Protein AF-U6BER9-F1 (afdb_monomer_lite)

Sequence (146 aa):
FHTELGYGDGYGSTERLPFYENYYAGGFNSVRGFKDSTLGPRSTPSVARDADGTPMKNQGPDSKGRYTDPDQDPEAYGGNILITGGAELLFPLPFVKDQRQLSTVLFWDVGSTFDTDCPTKTTTNCDGIKTDNLASSVGVGLTWIT

Structure (mmCIF, N/CA/C/O backbone):
data_AF-U6BER9-F1
#
_entry.id   AF-U6BER9-F1
#
loop_
_atom_site.group_PDB
_atom_site.id
_atom_site.type_symbol
_atom_site.label_atom_id
_atom_site.label_alt_id
_atom_site.label_comp_id
_atom_site.label_asym_id
_atom_site.label_entity_id
_atom_site.label_seq_id
_atom_site.pdbx_PDB_ins_code
_atom_site.Cartn_x
_atom_site.Cartn_y
_atom_site.Cartn_z
_atom_site.occupancy
_atom_site.B_iso_or_equiv
_atom_site.auth_seq_id
_atom_site.auth_comp_id
_atom_site.auth_asym_id
_atom_site.auth_atom_id
_atom_site.pdbx_PDB_model_num
ATOM 1 N N . PHE A 1 1 ? -17.924 -5.960 8.196 1.00 92.12 1 PHE A N 1
ATOM 2 C CA . PHE A 1 1 ? -16.888 -6.442 7.265 1.00 92.12 1 PHE A CA 1
ATOM 3 C C . PHE A 1 1 ? -16.889 -5.538 6.052 1.00 92.12 1 PHE A C 1
ATOM 5 O O . PHE A 1 1 ? -17.968 -5.111 5.653 1.00 92.12 1 PHE A O 1
ATOM 12 N N . HIS A 1 2 ? -15.716 -5.255 5.499 1.00 94.38 2 HIS A N 1
ATOM 13 C CA . HIS A 1 2 ? -15.541 -4.520 4.246 1.00 94.38 2 HIS A CA 1
ATOM 14 C C . HIS A 1 2 ? -14.585 -5.298 3.336 1.00 94.38 2 HIS A C 1
ATOM 16 O O . HIS A 1 2 ? -13.822 -6.144 3.812 1.00 94.38 2 HIS A O 1
ATOM 22 N N . THR A 1 3 ? -14.696 -5.107 2.026 1.00 97.12 3 THR A N 1
ATOM 23 C CA . THR A 1 3 ? -13.872 -5.793 1.022 1.00 97.12 3 THR A CA 1
ATOM 24 C C . THR A 1 3 ? -13.843 -4.954 -0.245 1.00 97.12 3 THR A C 1
ATOM 26 O O . THR A 1 3 ? -14.895 -4.497 -0.693 1.00 97.12 3 THR A O 1
ATOM 29 N N . GLU A 1 4 ? -12.664 -4.801 -0.834 1.00 97.31 4 GLU A N 1
ATOM 30 C CA . GLU A 1 4 ? -12.465 -4.151 -2.124 1.00 97.31 4 GLU A CA 1
ATOM 31 C C . GLU A 1 4 ? -11.601 -5.048 -3.008 1.00 97.31 4 GLU A C 1
ATOM 33 O O . GLU A 1 4 ? -10.557 -5.557 -2.590 1.00 97.31 4 GLU A O 1
ATOM 38 N N . LEU A 1 5 ? -12.068 -5.265 -4.234 1.00 97.25 5 LEU A N 1
ATOM 39 C CA . LEU A 1 5 ? -11.382 -6.061 -5.240 1.00 97.25 5 LEU A CA 1
ATOM 40 C C . LEU A 1 5 ? -11.260 -5.228 -6.511 1.00 97.25 5 LEU A C 1
ATOM 42 O O . LEU A 1 5 ? -12.235 -4.617 -6.947 1.00 97.25 5 LEU A O 1
ATOM 46 N N . GLY A 1 6 ? -10.077 -5.243 -7.113 1.00 97.12 6 GLY A N 1
ATOM 47 C CA . GLY A 1 6 ? -9.793 -4.563 -8.372 1.00 97.12 6 GLY A CA 1
ATOM 48 C C . GLY A 1 6 ? -8.993 -5.465 -9.298 1.00 97.12 6 GLY A C 1
ATOM 49 O O . GLY A 1 6 ? -8.153 -6.240 -8.842 1.00 97.12 6 GLY A O 1
ATOM 50 N N . TYR A 1 7 ? -9.273 -5.378 -10.593 1.00 96.00 7 TYR A N 1
ATOM 51 C CA . TYR A 1 7 ? -8.505 -6.037 -11.643 1.00 96.00 7 TYR A CA 1
ATOM 52 C C . TYR A 1 7 ? -8.552 -5.175 -12.904 1.00 96.00 7 TYR A C 1
ATOM 54 O O . TYR A 1 7 ? -9.632 -4.767 -13.334 1.00 96.00 7 TYR A O 1
ATOM 62 N N . GLY A 1 8 ? -7.390 -4.925 -13.495 1.00 95.31 8 GLY A N 1
ATOM 63 C CA . GLY A 1 8 ? -7.236 -4.221 -14.760 1.00 95.31 8 GLY A CA 1
ATOM 64 C C . GLY A 1 8 ? -6.197 -4.907 -15.635 1.00 95.31 8 GLY A C 1
ATOM 65 O O . GLY A 1 8 ? -5.259 -5.524 -15.139 1.00 95.31 8 GLY A O 1
ATOM 66 N N . ASP A 1 9 ? -6.361 -4.812 -16.949 1.00 94.38 9 ASP A N 1
ATOM 67 C CA . ASP A 1 9 ? -5.385 -5.335 -17.902 1.00 94.38 9 ASP A CA 1
ATOM 68 C C . ASP A 1 9 ? -5.452 -4.569 -19.230 1.00 94.38 9 ASP A C 1
ATOM 70 O O . ASP A 1 9 ? -6.375 -3.782 -19.468 1.00 94.38 9 ASP A O 1
ATOM 74 N N . GLY A 1 10 ? -4.463 -4.786 -20.094 1.00 91.56 10 GLY A N 1
ATOM 75 C CA . GLY A 1 10 ? -4.458 -4.288 -21.462 1.00 91.56 10 GLY A CA 1
ATOM 76 C C . GLY A 1 10 ? -5.527 -4.960 -22.333 1.00 91.56 10 GLY A C 1
ATOM 77 O O . GLY A 1 10 ? -5.890 -6.119 -22.137 1.00 91.56 10 GLY A O 1
ATOM 78 N N . TYR A 1 11 ? -6.043 -4.233 -23.329 1.00 91.06 11 TYR A N 1
ATOM 79 C CA . TYR A 1 11 ? -6.956 -4.780 -24.335 1.00 91.06 11 TYR A CA 1
ATOM 80 C C . TYR A 1 11 ? -6.581 -4.314 -25.746 1.00 91.06 11 TYR A C 1
ATOM 82 O O . TYR A 1 11 ? -6.212 -3.157 -25.967 1.00 91.06 11 TYR A O 1
ATOM 90 N N . GLY A 1 12 ? -6.724 -5.210 -26.728 1.00 92.75 12 GLY A N 1
ATOM 91 C CA . GLY A 1 12 ? -6.451 -4.921 -28.135 1.00 92.75 12 GLY A CA 1
ATOM 92 C C . GLY A 1 12 ? -4.962 -4.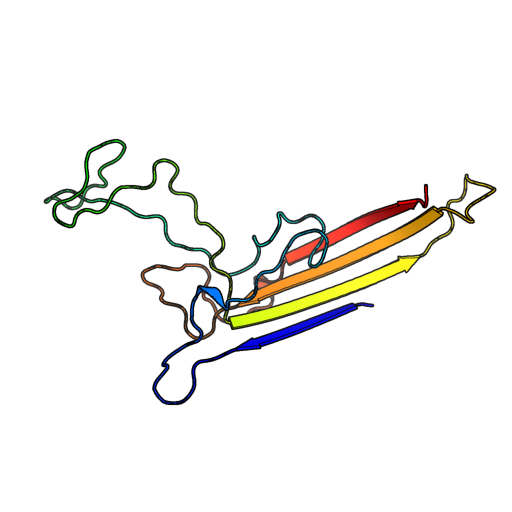698 -28.403 1.00 92.75 12 GLY A C 1
ATOM 93 O O . GLY A 1 12 ? -4.169 -5.624 -28.293 1.00 92.75 12 GLY A O 1
ATOM 94 N N . SER A 1 13 ? -4.592 -3.476 -28.794 1.00 91.31 13 SER A N 1
ATOM 95 C CA . SER A 1 13 ? -3.197 -3.084 -29.049 1.00 91.31 13 SER A CA 1
ATOM 96 C C . SER A 1 13 ? -2.431 -2.679 -27.789 1.00 91.31 13 SER A C 1
ATOM 98 O O . SER A 1 13 ? -1.238 -2.401 -27.862 1.00 91.31 13 SER A O 1
ATOM 100 N N . THR A 1 14 ? -3.120 -2.567 -26.655 1.00 89.81 14 THR A N 1
ATOM 101 C CA . THR A 1 14 ? -2.507 -2.227 -25.375 1.00 89.81 14 THR A CA 1
ATOM 102 C C . THR A 1 14 ? -2.073 -3.518 -24.701 1.00 89.81 14 THR A C 1
ATOM 104 O O . THR A 1 14 ? -2.919 -4.324 -24.330 1.00 89.81 14 THR A O 1
ATOM 107 N N . GLU A 1 15 ? -0.763 -3.708 -24.557 1.00 87.50 15 GLU A N 1
ATOM 108 C CA . GLU A 1 15 ? -0.186 -4.954 -24.035 1.00 87.50 15 GLU A CA 1
ATOM 109 C C . GLU A 1 15 ? -0.438 -5.153 -22.536 1.00 87.50 15 GLU A C 1
ATOM 111 O O . GLU A 1 15 ? -0.553 -6.289 -22.099 1.00 87.50 15 GLU A O 1
ATOM 116 N N . ARG A 1 16 ? -0.558 -4.063 -21.763 1.00 89.75 16 ARG A N 1
ATOM 117 C CA . ARG A 1 16 ? -0.744 -4.103 -20.304 1.00 89.75 16 ARG A CA 1
ATOM 118 C C . ARG A 1 16 ? -1.462 -2.875 -19.767 1.00 89.75 16 ARG A C 1
ATOM 120 O O . ARG A 1 16 ? -1.509 -1.840 -20.440 1.00 89.75 16 ARG A O 1
ATOM 127 N N . LEU A 1 17 ? -1.948 -2.959 -18.530 1.00 93.06 17 LEU A N 1
ATOM 128 C CA . LEU A 1 17 ? -2.502 -1.806 -17.821 1.00 93.06 17 LEU A CA 1
ATOM 129 C C . LEU A 1 17 ? -1.443 -0.682 -17.725 1.00 93.06 17 LEU A C 1
ATOM 131 O O . LEU A 1 17 ? -0.322 -0.931 -17.268 1.00 93.06 17 LEU A O 1
ATOM 135 N N . PRO A 1 18 ? -1.741 0.553 -18.172 1.00 91.50 18 PRO A N 1
ATOM 136 C CA . PRO A 1 18 ? -0.817 1.668 -18.011 1.00 91.50 18 PRO A CA 1
ATOM 137 C C . PRO A 1 18 ? -0.509 1.933 -16.533 1.00 91.50 18 PRO A C 1
ATOM 139 O O . PRO A 1 18 ? -1.407 1.937 -15.702 1.00 91.50 18 PRO A O 1
ATOM 142 N N . PHE A 1 19 ? 0.755 2.219 -16.207 1.00 90.44 19 PHE A N 1
ATOM 143 C CA . PHE A 1 19 ? 1.224 2.314 -14.814 1.00 90.44 19 PHE A CA 1
ATOM 144 C C . PHE A 1 19 ? 0.496 3.366 -13.958 1.00 90.44 19 PHE A C 1
ATOM 146 O O . PHE A 1 19 ? 0.471 3.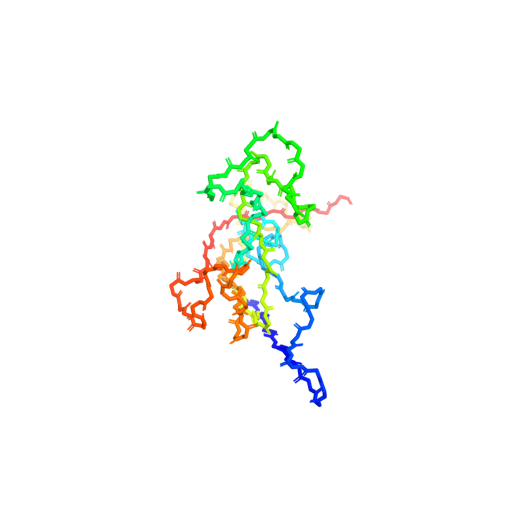253 -12.740 1.00 90.44 19 PHE A O 1
ATOM 153 N N . TYR A 1 20 ? -0.068 4.402 -14.580 1.00 92.00 20 TYR A N 1
ATOM 154 C CA . TYR A 1 20 ? -0.820 5.455 -13.892 1.00 92.00 20 TYR A CA 1
ATOM 155 C C . TYR A 1 20 ? -2.266 5.050 -13.562 1.00 92.00 20 TYR A C 1
ATOM 157 O O . TYR A 1 20 ? -2.931 5.766 -12.825 1.00 92.00 20 TYR A O 1
ATOM 165 N N . GLU A 1 21 ? -2.733 3.913 -14.083 1.00 95.00 21 GLU A N 1
ATOM 166 C CA . GLU A 1 21 ? -4.025 3.291 -13.758 1.00 95.00 21 GLU A CA 1
ATOM 167 C C . GLU A 1 21 ? -3.869 2.139 -12.750 1.00 95.00 21 GLU A C 1
ATOM 169 O O . GLU A 1 21 ? -4.827 1.418 -12.471 1.00 95.00 21 GLU A O 1
ATOM 174 N N . ASN A 1 22 ? -2.662 1.922 -12.215 1.00 95.25 22 ASN A N 1
ATOM 175 C CA . ASN A 1 22 ? -2.429 0.895 -11.208 1.00 95.25 22 ASN A CA 1
ATOM 176 C C . ASN A 1 22 ? -3.283 1.144 -9.959 1.00 95.25 22 ASN A C 1
ATOM 178 O O . ASN A 1 22 ? -3.482 2.277 -9.518 1.00 95.25 22 ASN A O 1
ATOM 182 N N . TYR A 1 23 ? -3.719 0.058 -9.329 1.00 96.81 23 TYR A N 1
ATOM 183 C CA . TYR A 1 23 ? -4.298 0.115 -7.999 1.00 96.81 23 TYR A CA 1
ATOM 184 C C . TYR A 1 23 ? -3.211 0.280 -6.937 1.00 96.81 23 TYR A C 1
ATOM 186 O O . TYR A 1 23 ? -2.082 -0.207 -7.077 1.00 96.81 23 TYR A O 1
ATOM 194 N N . TYR A 1 24 ? -3.600 0.895 -5.822 1.00 96.06 24 TYR A N 1
ATOM 195 C CA . TYR A 1 24 ? -2.754 1.109 -4.654 1.00 96.06 24 TYR A CA 1
ATOM 196 C C . TYR A 1 24 ? -3.475 0.664 -3.383 1.00 96.06 24 TYR A C 1
ATOM 198 O O . TYR A 1 24 ? -4.696 0.771 -3.280 1.00 96.06 24 TYR A O 1
ATOM 206 N N . ALA A 1 25 ? -2.712 0.177 -2.406 1.00 96.88 25 ALA A N 1
ATOM 207 C CA . ALA A 1 25 ? -3.235 -0.216 -1.104 1.00 96.88 25 ALA A CA 1
ATOM 208 C C . ALA A 1 25 ? -2.374 0.333 0.039 1.00 96.88 25 ALA A C 1
ATOM 210 O O . ALA A 1 25 ? -1.190 0.640 -0.122 1.00 96.88 25 ALA A O 1
ATOM 211 N N . GLY A 1 26 ? -2.990 0.411 1.216 1.00 96.50 26 GLY A N 1
ATOM 212 C CA . GLY A 1 26 ? -2.414 1.018 2.413 1.00 96.50 26 GLY A CA 1
ATOM 213 C C . GLY A 1 26 ? -2.918 2.440 2.621 1.00 96.50 26 GLY A C 1
ATOM 214 O O . GLY A 1 26 ? -3.210 3.155 1.663 1.00 96.50 26 GLY A O 1
ATOM 215 N N . GLY A 1 27 ? -3.045 2.825 3.887 1.00 95.88 27 GLY A N 1
ATOM 216 C CA . GLY A 1 27 ? -3.610 4.110 4.278 1.00 95.88 27 GLY A CA 1
ATOM 217 C C . GLY A 1 27 ? -4.991 4.002 4.904 1.00 95.88 27 GLY A C 1
ATOM 218 O O . GLY A 1 27 ? -5.529 2.912 5.105 1.00 95.88 27 GLY A O 1
ATOM 219 N N . PHE A 1 28 ? -5.577 5.154 5.231 1.00 92.19 28 PHE A N 1
ATOM 220 C CA . PHE A 1 28 ? -6.811 5.208 6.021 1.00 92.19 28 PHE A CA 1
ATOM 221 C C . PHE A 1 28 ? -8.022 4.545 5.339 1.00 92.19 28 PHE A C 1
ATOM 223 O O . PHE A 1 28 ? -8.818 3.900 6.015 1.00 92.19 28 PHE A O 1
ATOM 230 N N . ASN A 1 29 ? -8.136 4.668 4.012 1.00 89.44 29 ASN A N 1
ATOM 231 C CA . ASN A 1 29 ? -9.263 4.144 3.224 1.00 89.44 29 ASN A CA 1
ATOM 232 C C . ASN A 1 29 ? -9.061 2.699 2.728 1.00 89.44 29 ASN A C 1
ATOM 234 O O . ASN A 1 29 ? -9.864 2.209 1.946 1.00 89.44 29 ASN A O 1
ATOM 238 N N . SER A 1 30 ? -7.974 2.039 3.128 1.00 95.06 30 SER A N 1
ATOM 239 C CA . SER A 1 30 ? -7.585 0.715 2.636 1.00 95.06 30 SER A CA 1
ATOM 240 C C . SER A 1 30 ? -7.150 -0.148 3.826 1.00 95.06 30 SER A C 1
ATOM 242 O O . SER A 1 30 ? -7.968 -0.498 4.673 1.00 95.06 30 SER A O 1
ATOM 244 N N . VAL A 1 31 ? -5.859 -0.464 3.937 1.00 97.25 31 VAL A N 1
ATOM 245 C CA . VAL A 1 31 ? -5.283 -1.162 5.090 1.00 97.25 31 VAL A CA 1
ATOM 246 C C . VAL A 1 31 ? -4.720 -0.124 6.060 1.00 97.25 31 VAL A C 1
ATOM 248 O O . VAL A 1 31 ? -3.615 0.400 5.861 1.00 97.25 31 VAL A O 1
ATOM 251 N N . ARG A 1 32 ? -5.484 0.187 7.117 1.00 96.94 32 ARG A N 1
ATOM 252 C CA . ARG A 1 32 ? -5.084 1.180 8.129 1.00 96.94 32 ARG A CA 1
ATOM 253 C C . ARG A 1 32 ? -3.786 0.769 8.821 1.00 96.94 32 ARG A C 1
ATOM 255 O O . ARG A 1 32 ? -3.485 -0.412 8.950 1.00 96.94 32 ARG A O 1
ATOM 262 N N . GLY A 1 33 ? -3.001 1.741 9.285 1.00 96.12 33 GLY A N 1
ATOM 263 C CA . GLY A 1 33 ? -1.704 1.501 9.937 1.00 96.12 33 GLY A CA 1
ATOM 264 C C . GLY A 1 33 ? -0.516 1.369 8.977 1.00 96.12 33 GLY A C 1
ATOM 265 O O . GLY A 1 33 ? 0.625 1.482 9.418 1.00 96.12 33 GLY A O 1
ATOM 266 N N . PHE A 1 34 ? -0.765 1.213 7.674 1.00 96.88 34 PHE A N 1
ATOM 267 C CA . PHE A 1 34 ? 0.255 1.358 6.635 1.00 96.88 34 PHE A CA 1
ATOM 268 C C . PHE A 1 34 ? 0.257 2.778 6.074 1.00 96.88 34 PHE A C 1
ATOM 270 O O . PHE A 1 34 ? -0.767 3.461 6.090 1.00 96.88 34 PHE A O 1
ATOM 277 N N . LYS A 1 35 ? 1.414 3.219 5.567 1.00 96.12 35 LYS A N 1
ATOM 278 C CA . LYS A 1 35 ? 1.521 4.490 4.843 1.00 96.12 35 LYS A CA 1
ATOM 279 C C . LYS A 1 35 ? 0.687 4.407 3.560 1.00 96.12 35 LYS A C 1
ATOM 281 O O . LYS A 1 35 ? 0.668 3.359 2.906 1.00 96.12 35 LYS A O 1
ATOM 286 N N . ASP A 1 36 ? 0.032 5.512 3.221 1.00 96.06 36 ASP A N 1
ATOM 287 C CA . ASP A 1 36 ? -0.827 5.623 2.043 1.00 96.06 36 ASP A CA 1
ATOM 288 C C . ASP A 1 36 ? -0.125 5.105 0.783 1.00 96.06 36 ASP A C 1
ATOM 290 O O . ASP A 1 36 ? 1.017 5.476 0.497 1.00 96.06 36 ASP A O 1
ATOM 294 N N . SER A 1 37 ? -0.820 4.230 0.056 1.00 94.75 37 SER A N 1
ATOM 295 C CA . SER A 1 37 ? -0.390 3.690 -1.237 1.00 94.75 37 SER A CA 1
ATOM 296 C C . SER A 1 37 ? 0.962 2.966 -1.228 1.00 94.75 37 SER A C 1
ATOM 298 O O . SER A 1 37 ? 1.634 2.936 -2.252 1.00 94.75 37 SER A O 1
ATOM 300 N N . THR A 1 38 ? 1.390 2.383 -0.101 1.00 94.50 38 THR A N 1
ATOM 301 C CA . THR A 1 38 ? 2.713 1.730 0.005 1.00 94.50 38 THR A CA 1
ATOM 302 C C . THR A 1 38 ? 2.723 0.207 -0.117 1.00 94.50 38 THR A C 1
ATOM 304 O O . THR A 1 38 ? 3.798 -0.399 -0.141 1.00 94.50 38 THR A O 1
ATOM 307 N N . LEU A 1 39 ? 1.565 -0.443 -0.166 1.00 94.81 39 LEU A N 1
ATOM 308 C CA . LEU A 1 39 ? 1.489 -1.899 -0.256 1.00 94.81 39 LEU A CA 1
ATOM 309 C C . LEU A 1 39 ? 1.570 -2.376 -1.712 1.00 94.81 39 LEU A C 1
ATOM 311 O O . LEU A 1 39 ? 1.029 -1.724 -2.603 1.00 94.81 39 LEU A O 1
ATOM 315 N N . GLY A 1 40 ? 2.224 -3.524 -1.918 1.00 94.31 40 GLY A N 1
ATOM 316 C CA . GLY A 1 40 ? 2.370 -4.184 -3.220 1.00 94.31 40 GLY A CA 1
ATOM 317 C C . GLY A 1 40 ? 3.760 -4.064 -3.867 1.00 94.31 40 GLY A C 1
ATOM 318 O O . GLY A 1 40 ? 4.749 -3.796 -3.166 1.00 94.31 40 GLY A O 1
ATOM 319 N N . PRO A 1 41 ? 3.850 -4.300 -5.194 1.00 93.94 41 PRO A N 1
ATOM 320 C CA . PRO A 1 41 ? 5.087 -4.231 -5.966 1.00 93.94 41 PRO A CA 1
ATOM 321 C C . PRO A 1 41 ? 5.813 -2.896 -5.815 1.00 93.94 41 PRO A C 1
ATOM 323 O O . PRO A 1 41 ? 5.197 -1.836 -5.656 1.00 93.94 41 PRO A O 1
ATOM 326 N N . ARG A 1 42 ? 7.145 -2.943 -5.876 1.00 92.62 42 ARG A N 1
ATOM 327 C CA . ARG A 1 42 ? 8.009 -1.778 -5.649 1.00 92.62 42 ARG A CA 1
ATOM 328 C C . ARG A 1 42 ? 8.805 -1.414 -6.886 1.00 92.62 42 ARG A C 1
ATOM 330 O O . ARG A 1 42 ? 9.317 -2.301 -7.560 1.00 92.62 42 ARG A O 1
ATOM 337 N N . SER A 1 43 ? 8.951 -0.128 -7.169 1.00 91.69 43 SER A N 1
ATOM 338 C CA . SER A 1 43 ? 9.809 0.351 -8.247 1.00 91.69 43 SER A CA 1
ATOM 339 C C . SER A 1 43 ? 11.281 0.051 -7.942 1.00 91.69 43 SER A C 1
ATOM 341 O O . SER A 1 43 ? 11.683 -0.185 -6.805 1.00 91.69 43 SER A O 1
ATOM 343 N N . THR A 1 44 ? 12.101 0.012 -8.983 1.00 90.44 44 THR A N 1
ATOM 344 C CA . THR A 1 44 ? 13.556 -0.035 -8.870 1.00 90.44 44 THR A CA 1
ATOM 345 C C . THR A 1 44 ? 14.074 1.388 -9.044 1.00 90.44 44 THR A C 1
ATOM 347 O O . THR A 1 44 ? 13.881 1.954 -10.126 1.00 90.44 44 THR A O 1
ATOM 350 N N . PRO A 1 45 ? 14.728 1.963 -8.023 1.00 89.62 45 PRO A N 1
ATOM 351 C CA . PRO A 1 45 ? 15.283 3.306 -8.097 1.00 89.62 45 PRO A CA 1
ATOM 352 C C . PRO A 1 45 ? 16.236 3.467 -9.276 1.00 89.62 45 PRO A C 1
ATOM 354 O O . PRO A 1 45 ? 16.918 2.528 -9.706 1.00 89.62 45 PRO A O 1
ATOM 357 N N . SER A 1 46 ? 16.299 4.682 -9.807 1.00 89.25 46 SER A N 1
ATOM 358 C CA . SER A 1 46 ? 17.180 4.980 -10.931 1.00 89.25 46 SER A CA 1
ATOM 359 C C . SER A 1 46 ? 18.654 4.903 -10.509 1.00 89.25 46 SER A C 1
ATOM 361 O O . SER A 1 46 ? 19.042 5.383 -9.446 1.00 89.25 46 SER A O 1
ATOM 363 N N . VAL A 1 47 ? 19.499 4.279 -11.337 1.00 89.94 47 VAL A N 1
ATOM 364 C CA . VAL A 1 47 ? 20.951 4.196 -11.105 1.00 89.94 47 VAL A CA 1
ATOM 365 C C . VAL A 1 47 ? 21.700 4.551 -12.380 1.00 89.94 47 VAL A C 1
ATOM 367 O O . VAL A 1 47 ? 21.646 3.815 -13.374 1.00 89.94 47 VAL A O 1
ATOM 370 N N . ALA A 1 48 ? 22.438 5.656 -12.328 1.00 90.56 48 ALA A N 1
ATOM 371 C CA . ALA A 1 48 ? 23.443 6.015 -13.313 1.00 90.56 48 ALA A CA 1
ATOM 372 C C . ALA A 1 48 ? 24.703 5.172 -13.075 1.00 90.56 48 ALA A C 1
ATOM 374 O O . ALA A 1 48 ? 25.114 4.952 -11.932 1.00 90.56 48 ALA A O 1
ATOM 375 N N . ARG A 1 49 ? 25.310 4.666 -14.150 1.00 89.12 49 ARG A N 1
ATOM 376 C CA . ARG A 1 49 ? 26.543 3.869 -14.080 1.00 89.12 49 ARG A CA 1
ATOM 377 C C . ARG A 1 49 ? 27.594 4.444 -15.017 1.00 89.12 49 ARG A C 1
ATOM 379 O O . ARG A 1 49 ? 27.246 4.884 -16.112 1.00 89.12 49 ARG A O 1
ATOM 386 N N . ASP A 1 50 ? 28.847 4.425 -14.582 1.00 87.00 50 ASP A N 1
ATOM 387 C CA . ASP A 1 50 ? 29.983 4.831 -15.407 1.00 87.00 50 ASP A CA 1
ATOM 388 C C . ASP A 1 50 ? 30.301 3.785 -16.499 1.00 87.00 50 ASP A C 1
ATOM 390 O O . ASP A 1 50 ? 29.610 2.769 -16.643 1.00 87.00 50 ASP A O 1
ATOM 394 N N . ALA A 1 51 ? 31.345 4.044 -17.295 1.00 85.38 51 ALA A N 1
ATOM 395 C CA . ALA A 1 51 ? 31.789 3.142 -18.363 1.00 85.38 51 ALA A CA 1
ATOM 396 C C . ALA A 1 51 ? 32.239 1.760 -17.847 1.00 85.38 51 ALA A C 1
ATOM 398 O O . ALA A 1 51 ? 32.129 0.778 -18.582 1.00 85.38 51 ALA A O 1
ATOM 399 N N . ASP A 1 52 ? 32.673 1.683 -16.588 1.00 86.50 52 ASP A N 1
ATOM 400 C CA . ASP A 1 52 ? 33.130 0.463 -15.918 1.00 86.50 52 ASP A CA 1
ATOM 401 C C . ASP A 1 52 ? 31.986 -0.258 -15.167 1.00 86.50 52 ASP A C 1
ATOM 403 O O . ASP A 1 52 ? 32.177 -1.321 -14.574 1.00 86.50 52 ASP A O 1
ATOM 407 N N . GLY A 1 53 ? 30.764 0.286 -15.217 1.00 83.88 53 GLY A N 1
ATOM 408 C CA . GLY A 1 53 ? 29.562 -0.275 -14.606 1.00 83.88 53 GLY A CA 1
ATOM 409 C C . GLY A 1 53 ? 29.376 0.055 -13.122 1.00 83.88 53 GLY A C 1
ATOM 410 O O . GLY A 1 53 ? 28.444 -0.475 -12.501 1.00 83.88 53 GLY A O 1
ATOM 411 N N . THR A 1 54 ? 30.199 0.922 -12.534 1.00 86.75 54 THR A N 1
ATOM 412 C CA . THR A 1 54 ? 30.074 1.337 -11.135 1.00 86.75 54 THR A CA 1
ATOM 413 C C . THR A 1 54 ? 28.965 2.388 -10.954 1.00 86.75 54 THR A C 1
ATOM 415 O O . THR A 1 54 ? 28.785 3.256 -11.813 1.00 86.75 54 THR A O 1
ATOM 41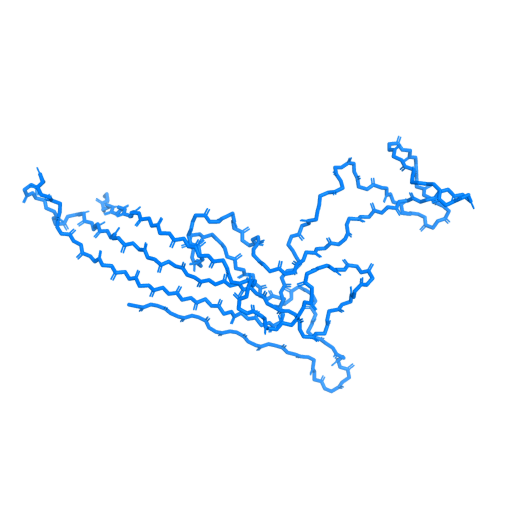8 N N . PRO A 1 55 ? 28.151 2.312 -9.879 1.00 86.19 55 PRO A N 1
ATOM 419 C CA . PRO A 1 55 ? 27.103 3.299 -9.613 1.00 86.19 55 PRO A CA 1
ATOM 420 C C . PRO A 1 55 ? 27.662 4.701 -9.343 1.00 86.19 55 PRO A C 1
ATOM 422 O O . PRO A 1 55 ? 28.456 4.903 -8.423 1.00 86.19 55 PRO A O 1
ATOM 425 N N . MET A 1 56 ? 27.173 5.691 -10.086 1.00 85.50 56 MET A N 1
ATOM 426 C CA . MET A 1 56 ? 27.579 7.090 -9.962 1.00 85.50 56 MET A CA 1
ATOM 427 C C . MET A 1 56 ? 26.669 7.824 -8.968 1.00 85.50 56 MET A C 1
ATOM 429 O O . MET A 1 56 ? 25.632 8.364 -9.350 1.00 85.50 56 MET A O 1
ATOM 433 N N . LYS A 1 57 ? 27.025 7.840 -7.678 1.00 83.81 57 LYS A N 1
ATOM 434 C CA . LYS A 1 57 ? 26.273 8.575 -6.637 1.00 83.81 57 LYS A CA 1
ATOM 435 C C . LYS A 1 57 ? 26.718 10.034 -6.545 1.00 83.81 57 LYS A C 1
ATOM 437 O O . LYS A 1 57 ? 27.919 10.293 -6.525 1.00 83.81 57 LYS A O 1
ATOM 442 N N . ASN A 1 58 ? 25.762 10.962 -6.424 1.00 78.19 58 ASN A N 1
ATOM 443 C CA . ASN A 1 58 ? 26.000 12.412 -6.290 1.00 78.19 58 ASN A CA 1
ATOM 444 C C . ASN A 1 58 ? 26.884 13.010 -7.402 1.00 78.19 58 ASN A C 1
ATOM 446 O O . ASN A 1 58 ? 27.587 13.997 -7.194 1.00 78.19 58 ASN A O 1
ATOM 450 N N . GLN A 1 59 ? 26.868 12.383 -8.576 1.00 79.94 59 GLN A N 1
ATOM 451 C CA . GLN A 1 59 ? 27.586 12.815 -9.768 1.00 79.94 59 GLN A CA 1
ATOM 452 C C . GLN A 1 59 ? 26.575 13.202 -10.853 1.00 79.94 59 GLN A C 1
ATOM 454 O O . GLN A 1 59 ? 25.376 12.958 -10.713 1.00 79.94 59 GLN A O 1
ATOM 459 N N . GLY A 1 60 ? 27.060 13.849 -11.915 1.00 84.12 60 GLY A N 1
ATOM 460 C CA . GLY A 1 60 ? 26.243 14.195 -13.078 1.00 84.12 60 GLY A CA 1
ATOM 461 C C . GLY A 1 60 ? 25.627 12.967 -13.770 1.00 84.12 60 GLY A C 1
ATOM 462 O O . GLY A 1 60 ? 25.861 11.831 -13.355 1.00 84.12 60 GLY A O 1
ATOM 463 N N . PRO A 1 61 ? 24.836 13.187 -14.829 1.00 89.75 61 PRO A N 1
ATOM 464 C CA . PRO A 1 61 ? 24.162 12.099 -15.520 1.00 89.75 61 PRO A CA 1
ATOM 465 C C . PRO A 1 61 ? 25.159 11.146 -16.195 1.00 89.75 61 PRO A C 1
ATOM 467 O O . PRO A 1 61 ? 26.252 11.559 -16.593 1.00 89.75 61 PRO A O 1
ATOM 470 N N . ASP A 1 62 ? 24.763 9.883 -16.376 1.00 88.75 62 ASP A N 1
ATOM 471 C CA . ASP A 1 62 ? 25.523 8.948 -17.211 1.00 88.75 62 ASP A CA 1
ATOM 472 C C . ASP A 1 62 ? 25.485 9.344 -18.701 1.00 88.75 62 ASP A C 1
ATOM 474 O O . ASP A 1 62 ? 24.797 10.277 -19.123 1.00 88.75 62 ASP A O 1
ATOM 478 N N . SER A 1 63 ? 26.195 8.586 -19.541 1.00 86.25 63 SER A N 1
ATOM 479 C CA . SER A 1 63 ? 26.212 8.779 -20.999 1.00 86.25 63 SER A CA 1
ATOM 480 C C . SER A 1 63 ? 24.839 8.642 -21.678 1.00 86.25 63 SER A C 1
ATOM 482 O O . SER A 1 63 ? 24.706 8.978 -22.854 1.00 86.25 63 SER A O 1
ATOM 484 N N . LYS A 1 64 ? 23.813 8.167 -20.958 1.00 87.38 64 LYS A N 1
ATOM 485 C CA . LYS A 1 64 ? 22.418 8.044 -21.404 1.00 87.38 64 LYS A CA 1
ATOM 486 C C . LYS A 1 64 ? 21.498 9.083 -20.753 1.00 87.38 64 LYS A C 1
ATOM 488 O O . LYS A 1 64 ? 20.286 9.007 -20.943 1.00 87.38 64 LYS A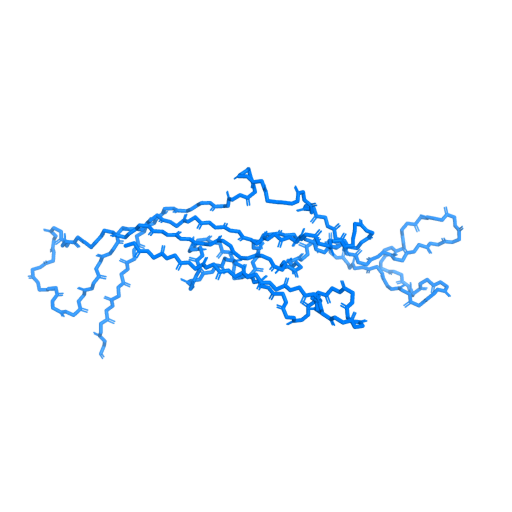 O 1
ATOM 493 N N . GLY A 1 65 ? 22.041 10.036 -19.996 1.00 87.62 65 GLY A N 1
ATOM 494 C CA . GLY A 1 65 ? 21.263 11.080 -19.333 1.00 87.62 65 GLY A CA 1
ATOM 495 C C . GLY A 1 65 ? 20.575 10.640 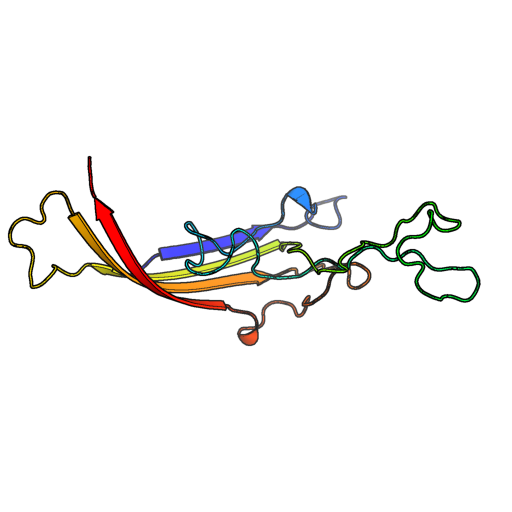-18.037 1.00 87.62 65 GLY A C 1
ATOM 496 O O . GLY A 1 65 ? 19.744 11.385 -17.524 1.00 87.62 65 GLY A O 1
ATOM 497 N N . ARG A 1 66 ? 20.862 9.446 -17.504 1.00 87.69 66 ARG A N 1
ATOM 498 C CA . ARG A 1 66 ? 20.237 8.959 -16.265 1.00 87.69 66 ARG A CA 1
ATOM 499 C C . ARG A 1 66 ? 20.947 9.543 -15.055 1.00 87.69 66 ARG A C 1
ATOM 501 O O . ARG A 1 66 ? 22.173 9.586 -15.030 1.00 87.69 66 ARG A O 1
ATOM 508 N N . TYR A 1 67 ? 20.175 9.915 -14.042 1.00 90.19 67 TYR A N 1
ATOM 509 C CA . TYR A 1 67 ? 20.680 10.254 -12.715 1.00 90.19 67 TYR A CA 1
ATOM 510 C C . TYR A 1 67 ? 20.542 9.051 -11.781 1.00 90.19 67 TYR A C 1
ATOM 512 O O . TYR A 1 67 ? 19.720 8.166 -12.015 1.00 90.19 67 TYR A O 1
ATOM 520 N N . THR A 1 68 ? 21.389 9.000 -10.756 1.00 90.94 68 THR A N 1
ATOM 521 C CA . THR A 1 68 ? 21.228 8.052 -9.652 1.00 90.94 68 THR A CA 1
ATOM 522 C C . THR A 1 68 ? 20.346 8.692 -8.603 1.00 90.94 68 THR A C 1
ATOM 524 O O . THR A 1 68 ? 20.646 9.799 -8.154 1.00 90.94 68 THR A O 1
ATOM 527 N N . ASP A 1 69 ? 19.307 7.975 -8.200 1.00 88.62 69 ASP A N 1
ATOM 528 C CA . ASP A 1 69 ? 18.460 8.371 -7.086 1.00 88.62 69 ASP A CA 1
ATOM 529 C C . ASP A 1 69 ? 19.305 8.543 -5.811 1.00 88.62 69 ASP A C 1
ATOM 531 O O . ASP A 1 69 ? 20.051 7.611 -5.478 1.00 88.62 69 ASP A O 1
ATOM 535 N N . PRO A 1 70 ? 19.297 9.696 -5.123 1.00 87.00 70 PRO A N 1
ATOM 536 C CA . PRO A 1 70 ? 20.187 9.927 -3.986 1.00 87.00 70 PRO A CA 1
ATOM 537 C C . PRO A 1 70 ? 19.970 8.967 -2.807 1.00 87.00 70 PRO A C 1
ATOM 539 O O . PRO A 1 70 ? 20.941 8.565 -2.158 1.00 87.00 70 PRO A O 1
ATOM 542 N N . ASP A 1 71 ? 18.721 8.601 -2.534 1.00 87.81 71 ASP A N 1
ATOM 543 C CA . ASP A 1 71 ? 18.281 7.743 -1.425 1.00 87.81 71 ASP A CA 1
ATOM 544 C C . ASP A 1 71 ? 18.136 6.266 -1.816 1.00 87.81 71 ASP A C 1
ATOM 546 O O . ASP A 1 71 ? 18.305 5.404 -0.951 1.00 87.81 71 ASP A O 1
ATOM 550 N N . GLN A 1 72 ? 17.957 5.960 -3.107 1.00 88.50 72 GLN A N 1
ATOM 551 C CA . GLN A 1 72 ? 17.840 4.588 -3.618 1.00 88.50 72 GLN A CA 1
ATOM 552 C C . GLN A 1 72 ? 16.721 3.801 -2.919 1.00 88.50 72 GLN A C 1
ATOM 554 O O . GLN A 1 72 ? 16.885 2.603 -2.651 1.00 88.50 72 GLN A O 1
ATOM 559 N N . ASP A 1 73 ? 15.597 4.447 -2.613 1.00 89.62 73 ASP A N 1
ATOM 560 C CA . ASP A 1 73 ? 14.482 3.814 -1.922 1.00 89.62 73 ASP A CA 1
ATOM 561 C C . ASP A 1 73 ? 13.394 3.314 -2.898 1.00 89.62 73 ASP A C 1
ATOM 563 O O . ASP A 1 73 ? 12.853 4.055 -3.713 1.00 89.62 73 ASP A O 1
ATOM 567 N N . PRO A 1 74 ? 13.051 2.013 -2.863 1.00 90.12 74 PRO A N 1
ATOM 568 C CA . PRO A 1 74 ? 11.972 1.476 -3.686 1.00 90.12 74 PRO A CA 1
ATOM 569 C C . PRO A 1 74 ? 10.600 2.052 -3.304 1.00 90.12 74 PRO A C 1
ATOM 571 O O . PRO A 1 74 ? 10.010 1.699 -2.270 1.00 90.12 74 PRO A O 1
ATOM 574 N N . GLU A 1 75 ? 10.043 2.885 -4.175 1.00 91.12 75 GLU A N 1
ATOM 575 C CA . GLU A 1 75 ? 8.687 3.409 -4.027 1.00 91.12 75 GLU A CA 1
ATOM 576 C C . GLU A 1 75 ? 7.631 2.370 -4.411 1.00 91.12 75 GLU A C 1
ATOM 578 O O . GLU A 1 75 ? 7.912 1.352 -5.045 1.00 91.12 75 GLU A O 1
ATOM 583 N N . ALA A 1 76 ? 6.385 2.597 -4.006 1.00 92.06 76 ALA A N 1
ATOM 584 C CA . ALA A 1 76 ? 5.295 1.728 -4.416 1.00 92.06 76 ALA A CA 1
ATOM 585 C C . ALA A 1 76 ? 4.959 1.939 -5.893 1.00 92.06 76 ALA A C 1
ATOM 587 O O . ALA A 1 76 ? 4.648 3.044 -6.326 1.00 92.06 76 ALA A O 1
ATOM 588 N N . TYR A 1 77 ? 5.007 0.853 -6.659 1.00 93.12 77 TYR A N 1
ATOM 589 C CA . TYR A 1 77 ? 4.640 0.854 -8.072 1.00 93.12 77 TYR A CA 1
ATOM 590 C C . TYR A 1 77 ? 3.127 0.683 -8.264 1.00 93.12 77 TYR A C 1
ATOM 592 O O . TYR A 1 77 ? 2.567 1.132 -9.264 1.00 93.12 77 TYR A O 1
ATOM 600 N N . GLY A 1 78 ? 2.465 0.057 -7.286 1.00 94.00 78 GLY A N 1
ATOM 601 C CA . GLY A 1 78 ? 1.091 -0.409 -7.415 1.00 94.00 78 GLY A CA 1
ATOM 602 C C . GLY A 1 78 ? 1.019 -1.699 -8.229 1.00 94.00 78 GLY A C 1
ATOM 603 O O . GLY A 1 78 ? 2.037 -2.338 -8.507 1.00 94.00 78 GLY A O 1
ATOM 604 N N . GLY A 1 79 ? -0.194 -2.093 -8.593 1.00 94.06 79 GLY A N 1
ATOM 605 C CA . GLY A 1 79 ? -0.403 -3.290 -9.393 1.00 94.06 79 GLY A CA 1
ATOM 606 C C . GLY A 1 79 ? -1.745 -3.297 -10.100 1.00 94.06 79 GLY A C 1
ATOM 607 O O . GLY A 1 79 ? -2.632 -2.496 -9.807 1.00 94.06 79 GLY A O 1
ATOM 608 N N . ASN A 1 80 ? -1.896 -4.219 -11.037 1.00 95.19 80 ASN A N 1
ATOM 609 C CA . ASN A 1 80 ? -3.115 -4.367 -11.813 1.00 95.19 80 ASN A CA 1
ATOM 610 C C . ASN A 1 80 ? -4.198 -5.187 -11.083 1.00 95.19 80 ASN A C 1
ATOM 612 O O . ASN A 1 80 ? -5.318 -5.288 -11.574 1.00 95.19 80 ASN A O 1
ATOM 616 N N . ILE A 1 81 ? -3.892 -5.727 -9.899 1.00 95.69 81 ILE A N 1
ATOM 617 C CA . ILE A 1 81 ? -4.824 -6.423 -9.007 1.00 95.69 81 ILE A CA 1
ATOM 618 C C . ILE A 1 81 ? -4.823 -5.754 -7.632 1.00 95.69 81 ILE A C 1
ATOM 620 O O . ILE A 1 81 ? -3.764 -5.527 -7.047 1.00 95.69 81 ILE A O 1
ATOM 624 N N . LEU A 1 82 ? -6.011 -5.515 -7.079 1.00 96.62 82 LEU A N 1
ATOM 625 C CA . LEU A 1 82 ? -6.236 -5.040 -5.714 1.00 96.62 82 LEU A CA 1
ATOM 626 C C . LEU A 1 82 ? -7.012 -6.088 -4.925 1.00 96.62 82 LEU A C 1
ATOM 628 O O . LEU A 1 82 ? -8.057 -6.556 -5.377 1.00 96.62 82 LEU A O 1
ATOM 632 N N . ILE A 1 83 ? -6.519 -6.425 -3.735 1.00 96.44 83 ILE A N 1
ATOM 633 C CA . ILE A 1 83 ? -7.240 -7.264 -2.780 1.00 96.44 83 ILE A CA 1
ATOM 634 C C . ILE A 1 83 ? -7.127 -6.610 -1.410 1.00 96.44 83 ILE A C 1
ATOM 636 O O . ILE A 1 83 ? -6.049 -6.602 -0.816 1.00 96.44 83 ILE A O 1
ATOM 640 N N . THR A 1 84 ? -8.233 -6.088 -0.889 1.00 97.44 84 THR A N 1
ATOM 641 C CA . THR A 1 84 ? -8.305 -5.575 0.482 1.00 97.44 84 THR A CA 1
ATOM 642 C C . THR A 1 84 ? -9.586 -6.038 1.159 1.00 97.44 84 THR A C 1
ATOM 644 O O . THR A 1 84 ? -10.595 -6.348 0.522 1.00 97.44 84 THR A O 1
ATOM 647 N N . GLY A 1 85 ? -9.554 -6.097 2.481 1.00 97.31 85 GLY A N 1
ATOM 648 C CA . GLY A 1 85 ? -10.739 -6.318 3.282 1.00 97.31 85 GLY A CA 1
ATOM 649 C C . GLY A 1 85 ? -10.457 -6.198 4.765 1.00 97.31 85 GLY A C 1
ATOM 650 O O . GLY A 1 85 ? -9.319 -6.031 5.199 1.00 97.31 85 GLY A O 1
ATOM 651 N N . GLY A 1 86 ? -11.514 -6.288 5.558 1.00 97.31 86 GLY A N 1
ATOM 652 C CA . GLY A 1 86 ? -11.381 -6.178 6.997 1.00 97.31 86 GLY A CA 1
ATOM 653 C C . GLY A 1 86 ? -12.650 -6.483 7.771 1.00 97.31 86 GLY A C 1
ATOM 654 O O . GLY A 1 86 ? -13.769 -6.546 7.247 1.00 97.31 86 GLY A O 1
ATOM 655 N N . ALA A 1 87 ? -12.454 -6.681 9.067 1.00 97.94 87 ALA A N 1
ATOM 656 C CA . ALA A 1 87 ? -13.490 -6.874 10.061 1.00 97.94 87 ALA A CA 1
ATOM 657 C C . ALA A 1 87 ? -13.468 -5.708 11.048 1.00 97.94 87 ALA A C 1
ATOM 659 O O . ALA A 1 87 ? -12.413 -5.296 11.520 1.00 97.94 87 ALA A O 1
ATOM 660 N N . GLU A 1 88 ? -14.649 -5.204 11.385 1.00 96.88 88 GLU A N 1
ATOM 661 C CA . GLU A 1 88 ? -14.814 -4.084 12.303 1.00 96.88 88 GLU A CA 1
ATOM 662 C C . GLU A 1 88 ? -15.832 -4.462 13.370 1.00 96.88 88 GLU A C 1
ATOM 664 O O . GLU A 1 88 ? -16.913 -4.970 13.058 1.00 96.88 88 GLU A O 1
ATOM 669 N N . LEU A 1 89 ? -15.475 -4.215 14.626 1.00 96.06 89 LEU A N 1
ATOM 670 C CA . LEU A 1 89 ? -16.326 -4.414 15.785 1.00 96.06 89 LEU A CA 1
ATOM 671 C C . LEU A 1 89 ? -16.561 -3.068 16.460 1.00 96.06 89 LEU A C 1
ATOM 673 O O . LEU A 1 89 ? -15.668 -2.509 17.095 1.00 96.06 89 LEU A O 1
ATOM 677 N N . LEU A 1 90 ? -17.787 -2.572 16.339 1.00 94.75 90 LEU A N 1
ATOM 678 C CA . LEU A 1 90 ? -18.256 -1.419 17.095 1.00 94.75 90 LEU A CA 1
ATOM 679 C C . LEU A 1 90 ? -18.480 -1.844 18.544 1.00 94.75 90 LEU A C 1
ATOM 681 O O . LEU A 1 90 ? -19.168 -2.834 18.803 1.00 94.75 90 LEU A O 1
ATOM 685 N N . PHE A 1 91 ? -17.914 -1.100 19.486 1.00 91.75 91 PHE A N 1
ATOM 686 C CA . PHE A 1 91 ? -18.063 -1.402 20.906 1.00 91.75 91 PHE A CA 1
ATOM 687 C C . PHE A 1 91 ? -18.326 -0.128 21.706 1.00 91.75 91 PHE A C 1
ATOM 689 O O . PHE A 1 91 ? -17.730 0.904 21.403 1.00 91.75 91 PHE A O 1
ATOM 696 N N . PRO A 1 92 ? -19.189 -0.174 22.733 1.00 90.25 92 PRO A N 1
ATOM 697 C CA . PRO A 1 92 ? -19.398 0.961 23.620 1.00 90.25 92 PRO A CA 1
ATOM 698 C C . PRO A 1 92 ? -18.207 1.134 24.573 1.00 90.25 92 PRO A C 1
ATOM 700 O O . PRO A 1 92 ? -17.705 0.162 25.142 1.00 90.25 92 PRO A O 1
ATOM 703 N N . LEU A 1 93 ? -17.772 2.376 24.804 1.00 90.19 93 LEU A N 1
ATOM 704 C CA . LEU A 1 93 ? -16.693 2.667 25.755 1.00 90.19 93 LEU A CA 1
ATOM 705 C C . LEU A 1 93 ? -17.162 2.470 27.209 1.00 90.19 93 LEU A C 1
ATOM 707 O O . LEU A 1 93 ? -18.117 3.120 27.632 1.00 90.19 93 LEU A O 1
ATOM 711 N N . PRO A 1 94 ? -16.475 1.663 28.034 1.00 83.94 94 PRO A N 1
ATOM 712 C CA . PRO A 1 94 ? -16.953 1.335 29.382 1.00 83.94 94 PRO A CA 1
ATOM 713 C C . PRO A 1 94 ? -16.969 2.521 30.366 1.00 83.94 94 PRO A C 1
ATOM 715 O O . PRO A 1 94 ? -17.601 2.432 31.415 1.00 83.94 94 PRO A O 1
ATOM 718 N N . PHE A 1 95 ? -16.306 3.639 30.046 1.00 84.25 95 PHE A N 1
ATOM 719 C CA . PHE A 1 95 ? -16.133 4.781 30.958 1.00 84.25 95 PHE A CA 1
ATOM 720 C C . PHE A 1 95 ? -16.872 6.059 30.532 1.00 84.25 95 PHE A C 1
ATOM 722 O O . PHE A 1 95 ? -16.879 7.038 31.277 1.00 84.25 95 PHE A O 1
ATOM 729 N N . VAL A 1 96 ? -17.505 6.071 29.355 1.00 84.44 96 VAL A N 1
ATOM 730 C CA . VAL A 1 96 ? -18.177 7.259 28.807 1.00 84.44 96 VAL A CA 1
ATOM 731 C C . VAL A 1 96 ? -19.685 7.043 28.834 1.00 84.44 96 VAL A C 1
ATOM 733 O O . VAL A 1 96 ? -20.186 6.117 28.205 1.00 84.44 96 VAL A O 1
ATOM 736 N N . LYS A 1 97 ? -20.418 7.889 29.567 1.00 78.69 97 LYS A N 1
ATOM 737 C CA . LYS A 1 97 ? -21.876 7.743 29.738 1.00 78.69 97 LYS A CA 1
ATOM 738 C C . LYS A 1 97 ? -22.686 8.230 28.535 1.00 78.69 97 LYS A C 1
ATOM 740 O O . LYS A 1 97 ? -23.707 7.626 28.229 1.00 78.69 97 LYS A O 1
ATOM 745 N N . ASP A 1 98 ? -22.249 9.304 27.876 1.00 83.62 98 ASP A N 1
ATOM 746 C CA . ASP A 1 98 ? -22.903 9.833 26.675 1.00 83.62 98 ASP A CA 1
ATOM 747 C C . ASP A 1 98 ? -22.021 9.604 25.444 1.00 83.62 98 ASP A C 1
ATOM 749 O O . ASP A 1 98 ? -20.945 10.182 25.319 1.00 83.62 98 ASP A O 1
ATOM 753 N N . GLN A 1 99 ? -22.472 8.713 24.562 1.00 80.19 99 GLN A N 1
ATOM 754 C CA . GLN A 1 99 ? -21.738 8.267 23.374 1.00 80.19 99 GLN A CA 1
ATOM 755 C C . GLN A 1 99 ? -22.462 8.640 22.077 1.00 80.19 99 GLN A C 1
ATOM 757 O O . GLN A 1 99 ? -22.086 8.178 21.010 1.00 80.19 99 GLN A O 1
ATOM 762 N N . ARG A 1 100 ? -23.504 9.482 22.124 1.00 85.12 100 ARG A N 1
ATOM 763 C CA . ARG A 1 100 ? -24.324 9.787 20.933 1.00 85.12 100 ARG A CA 1
ATOM 764 C C . ARG A 1 100 ? -23.553 10.475 19.804 1.00 85.12 100 ARG A C 1
ATOM 766 O O . ARG A 1 100 ? -23.995 10.436 18.663 1.00 85.12 100 ARG A O 1
ATOM 773 N N . GLN A 1 101 ? -22.432 11.110 20.133 1.00 88.31 101 GLN A N 1
ATOM 774 C CA . GLN A 1 101 ? -21.556 11.804 19.189 1.00 88.31 101 GLN A CA 1
ATOM 775 C C . GLN A 1 101 ? -20.232 11.061 18.966 1.00 88.31 101 GLN A C 1
ATOM 777 O O . GLN A 1 101 ? -19.360 11.595 18.291 1.00 88.31 101 GLN A O 1
ATOM 782 N N . LEU A 1 102 ? -20.065 9.861 19.539 1.00 91.06 102 LEU A N 1
ATOM 783 C CA . LEU A 1 102 ? -18.832 9.077 19.493 1.00 91.06 102 LEU A CA 1
ATOM 784 C C . LEU A 1 102 ? -19.099 7.705 18.873 1.00 91.06 102 LEU A C 1
ATOM 786 O O . LEU A 1 102 ? -20.016 6.997 19.278 1.00 91.06 102 LEU A O 1
ATOM 790 N N . SER A 1 103 ? -18.252 7.305 17.932 1.00 91.62 103 SER A N 1
ATOM 791 C CA . SER A 1 103 ? -18.220 5.946 17.396 1.00 91.62 103 SER A CA 1
ATOM 792 C C . SER A 1 103 ? -16.840 5.346 17.632 1.00 91.62 103 SER A C 1
ATOM 794 O O . SER A 1 103 ? -15.836 5.901 17.181 1.00 91.62 103 SER A O 1
ATOM 796 N N . THR A 1 104 ? -16.789 4.232 18.363 1.00 94.44 104 THR A N 1
ATOM 797 C CA . THR A 1 104 ? -15.561 3.476 18.637 1.00 94.44 104 THR A CA 1
ATOM 798 C C . THR A 1 104 ? -15.572 2.126 17.954 1.00 94.44 104 THR A C 1
ATOM 800 O O . THR A 1 104 ? -16.562 1.395 18.012 1.00 94.44 104 THR A O 1
ATOM 803 N N . VAL A 1 105 ? -14.443 1.781 17.339 1.00 95.69 105 VAL A N 1
ATOM 804 C CA . VAL A 1 105 ? -14.295 0.567 16.535 1.00 95.69 105 VAL A CA 1
ATOM 805 C C . VAL A 1 105 ? -12.979 -0.139 16.851 1.00 95.69 105 VAL A C 1
ATOM 807 O O . VAL A 1 105 ? -11.937 0.503 16.963 1.00 95.69 105 VAL A O 1
ATOM 810 N N . LEU A 1 106 ? -13.019 -1.459 17.015 1.00 96.69 106 LEU A N 1
ATOM 811 C CA . LEU A 1 106 ? -11.847 -2.319 16.857 1.00 96.69 106 LEU A CA 1
ATOM 812 C C . LEU A 1 106 ? -11.831 -2.784 15.410 1.00 96.69 106 LEU A C 1
ATOM 814 O O . LEU A 1 106 ? -12.850 -3.277 14.927 1.00 96.69 106 LEU A O 1
ATOM 818 N N . PHE A 1 107 ? -10.703 -2.648 14.730 1.00 97.44 107 PHE A N 1
ATOM 819 C CA . PHE A 1 107 ? -10.582 -3.083 13.348 1.00 97.44 107 PHE A CA 1
ATOM 820 C C . PHE A 1 107 ? -9.460 -4.093 13.172 1.00 97.44 107 PHE A C 1
ATOM 822 O O . PHE A 1 107 ? -8.444 -4.047 13.866 1.00 97.44 107 PHE A O 1
ATOM 829 N N . TRP A 1 108 ? -9.657 -4.983 12.210 1.00 98.12 108 TRP A N 1
ATOM 830 C CA . TRP A 1 108 ? -8.636 -5.834 11.626 1.00 98.12 108 TRP A CA 1
ATOM 831 C C . TRP A 1 108 ? -8.727 -5.687 10.112 1.00 98.12 108 TRP A C 1
ATOM 833 O O . TRP A 1 108 ? -9.741 -6.073 9.532 1.00 98.12 108 TRP A O 1
ATOM 843 N N . ASP A 1 109 ? -7.693 -5.126 9.493 1.00 98.31 109 ASP A N 1
ATOM 844 C CA . ASP A 1 109 ? -7.612 -4.966 8.045 1.00 98.31 109 ASP A CA 1
ATOM 845 C C . ASP A 1 109 ? -6.520 -5.876 7.472 1.00 98.31 109 ASP A C 1
ATOM 847 O O . ASP A 1 109 ? -5.523 -6.211 8.123 1.00 98.31 109 ASP A O 1
ATOM 851 N N . VAL A 1 110 ? -6.715 -6.286 6.226 1.00 97.81 110 VAL A N 1
ATOM 852 C CA . VAL A 1 110 ? -5.776 -7.088 5.452 1.00 97.81 110 VAL A CA 1
ATOM 853 C C . VAL A 1 110 ? -5.847 -6.678 3.988 1.00 97.81 110 VAL A C 1
ATOM 855 O O . VAL A 1 110 ? -6.924 -6.422 3.455 1.00 97.81 110 VAL A O 1
ATOM 858 N N . GLY A 1 111 ? -4.709 -6.611 3.310 1.00 97.06 111 GLY A N 1
ATOM 859 C CA . GLY A 1 111 ? -4.708 -6.333 1.883 1.00 97.06 111 GLY A CA 1
ATOM 860 C C . GLY A 1 111 ? -3.338 -6.088 1.283 1.00 97.06 111 GLY A C 1
ATOM 861 O O . GLY A 1 111 ? -2.336 -5.966 1.986 1.00 97.06 111 GLY A O 1
ATOM 862 N N . SER A 1 112 ? -3.310 -6.052 -0.043 1.00 96.12 112 SER A N 1
ATOM 863 C CA . SER A 1 112 ? -2.151 -5.701 -0.860 1.00 96.12 112 SER A CA 1
ATOM 864 C C . SER A 1 112 ? -2.585 -5.473 -2.309 1.00 96.12 112 SER A C 1
ATOM 866 O O . SER A 1 112 ? -3.736 -5.731 -2.679 1.00 96.12 112 SER A O 1
ATOM 868 N N . THR A 1 113 ? -1.651 -5.021 -3.137 1.00 95.69 113 THR A N 1
ATOM 869 C CA . THR A 1 113 ? -1.795 -5.035 -4.596 1.00 95.69 113 THR A CA 1
ATOM 870 C C . THR A 1 113 ? -0.808 -6.011 -5.210 1.00 95.69 113 THR A C 1
ATOM 872 O O . THR A 1 113 ? 0.204 -6.366 -4.602 1.00 95.69 113 THR A O 1
ATOM 875 N N . PHE A 1 114 ? -1.118 -6.473 -6.415 1.00 94.56 114 PHE A N 1
ATOM 876 C CA . PHE A 1 114 ? -0.304 -7.425 -7.160 1.00 94.56 114 PHE A CA 1
ATOM 877 C C . PHE A 1 114 ? -0.262 -7.019 -8.627 1.00 94.56 114 PHE A C 1
ATOM 879 O O . PHE A 1 114 ? -1.208 -6.417 -9.127 1.00 94.56 114 PHE A O 1
ATOM 886 N N . ASP A 1 115 ? 0.828 -7.360 -9.306 1.00 92.56 115 ASP A N 1
ATOM 887 C CA . ASP A 1 115 ? 1.004 -7.099 -10.732 1.00 92.56 115 ASP A CA 1
ATOM 888 C C . ASP A 1 115 ? 1.246 -8.422 -11.471 1.00 92.56 115 ASP A C 1
ATOM 890 O O . ASP A 1 115 ? 2.173 -9.165 -11.130 1.00 92.56 115 ASP A O 1
ATOM 894 N N . THR A 1 116 ? 0.376 -8.751 -12.430 1.00 89.94 116 THR A N 1
ATOM 895 C CA . THR A 1 116 ? 0.477 -9.967 -13.251 1.00 89.94 116 THR A CA 1
ATOM 896 C C . THR A 1 116 ? 1.401 -9.811 -14.449 1.00 89.94 116 THR A C 1
ATOM 898 O O . THR A 1 116 ? 1.938 -10.818 -14.904 1.00 89.94 116 THR A O 1
ATOM 901 N N . ASP A 1 117 ? 1.600 -8.589 -14.949 1.00 87.00 117 ASP A N 1
ATOM 902 C CA . ASP A 1 117 ? 2.498 -8.290 -16.072 1.00 87.00 117 ASP A CA 1
ATOM 903 C C . ASP A 1 117 ? 3.552 -7.258 -15.656 1.00 87.00 117 ASP A C 1
ATOM 905 O O . ASP A 1 117 ? 3.663 -6.138 -16.167 1.00 87.00 117 ASP A O 1
ATOM 909 N N . CYS A 1 118 ? 4.329 -7.656 -14.652 1.00 83.12 118 CYS A N 1
ATOM 910 C CA . CYS A 1 118 ? 5.308 -6.784 -14.040 1.00 83.12 118 CYS A CA 1
ATOM 911 C C . CYS A 1 118 ? 6.635 -6.740 -14.824 1.00 83.12 118 CYS A C 1
ATOM 913 O O . CYS A 1 118 ? 7.299 -7.771 -15.007 1.00 83.12 118 CYS A O 1
ATOM 915 N N . PRO A 1 119 ? 7.133 -5.539 -15.180 1.00 83.50 119 PRO A N 1
ATOM 916 C CA . PRO A 1 119 ? 8.458 -5.377 -15.758 1.00 83.50 119 PRO A CA 1
ATOM 917 C C . PRO A 1 119 ? 9.553 -5.579 -14.694 1.00 83.50 119 PRO A C 1
ATOM 919 O O . PRO A 1 119 ? 10.017 -4.637 -14.053 1.00 83.50 119 PRO A O 1
ATOM 922 N N . THR A 1 120 ? 10.052 -6.810 -14.562 1.00 83.38 120 THR A N 1
ATOM 923 C CA . THR A 1 120 ? 11.083 -7.216 -13.574 1.00 83.38 120 THR A CA 1
ATOM 924 C C . THR A 1 120 ? 12.421 -6.475 -13.678 1.00 83.38 120 THR A C 1
ATOM 926 O O . THR A 1 120 ? 13.260 -6.561 -12.785 1.00 83.38 120 THR A O 1
ATOM 929 N N . LYS A 1 121 ? 12.647 -5.729 -14.765 1.00 81.88 121 LYS A N 1
ATOM 930 C CA . LYS A 1 121 ? 13.822 -4.857 -14.927 1.00 81.88 121 LYS A CA 1
ATOM 931 C C . LYS A 1 121 ? 13.713 -3.544 -14.150 1.00 81.88 121 LYS A C 1
ATOM 933 O O . LYS A 1 121 ? 14.735 -2.908 -13.913 1.00 81.88 121 LYS A O 1
ATOM 938 N N . THR A 1 122 ? 12.495 -3.114 -13.833 1.00 81.44 122 THR A N 1
ATOM 939 C CA . THR A 1 122 ? 12.201 -1.815 -13.211 1.00 81.44 122 THR A CA 1
ATOM 940 C C . THR A 1 122 ? 11.335 -1.936 -11.968 1.00 81.44 122 THR A C 1
ATOM 942 O O . THR A 1 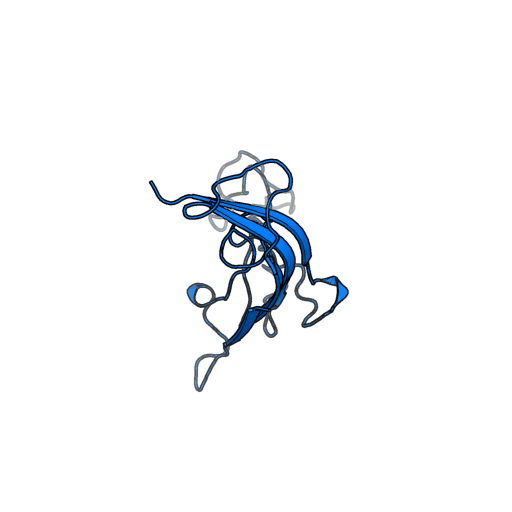122 ? 11.096 -0.928 -11.315 1.00 81.44 122 THR A O 1
ATOM 945 N N . THR A 1 123 ? 10.875 -3.138 -11.629 1.00 84.19 123 THR A N 1
ATOM 946 C CA . THR A 1 123 ? 9.955 -3.384 -10.521 1.00 84.19 123 THR A CA 1
ATOM 947 C C . THR A 1 123 ? 10.334 -4.693 -9.817 1.00 84.19 123 THR A C 1
ATOM 949 O O . THR A 1 123 ? 10.796 -5.646 -10.445 1.00 84.19 123 THR A O 1
ATOM 952 N N . THR A 1 124 ? 10.173 -4.728 -8.498 1.00 85.50 124 THR A N 1
ATOM 953 C CA . THR A 1 124 ? 10.504 -5.834 -7.589 1.00 85.50 124 THR A CA 1
ATOM 954 C C . THR A 1 124 ? 9.264 -6.268 -6.796 1.00 85.50 124 THR A C 1
ATOM 956 O O . THR A 1 124 ? 8.252 -5.565 -6.780 1.00 85.50 124 THR A O 1
ATOM 959 N N . ASN A 1 125 ? 9.330 -7.434 -6.140 1.00 83.38 125 ASN A N 1
ATOM 960 C CA . ASN A 1 125 ? 8.209 -8.080 -5.432 1.00 83.38 125 ASN A CA 1
ATOM 961 C C . ASN A 1 125 ? 7.019 -8.449 -6.340 1.00 83.38 125 ASN A C 1
ATOM 963 O O . ASN A 1 125 ? 5.863 -8.437 -5.922 1.00 83.38 125 ASN A O 1
ATOM 967 N N . CYS A 1 126 ? 7.316 -8.817 -7.585 1.00 81.56 126 CYS A N 1
ATOM 968 C CA . CYS A 1 126 ? 6.338 -9.165 -8.615 1.00 81.56 126 CYS A CA 1
ATOM 969 C C . CYS A 1 126 ? 6.054 -10.664 -8.695 1.00 81.56 126 CYS A C 1
ATOM 971 O O . CYS A 1 126 ? 6.119 -11.293 -9.747 1.00 81.56 126 CYS A O 1
ATOM 973 N N . ASP A 1 127 ? 5.750 -11.242 -7.546 1.00 79.31 127 ASP A N 1
ATOM 974 C CA . ASP A 1 127 ? 5.638 -12.683 -7.364 1.00 79.31 127 ASP A CA 1
ATOM 975 C C . ASP A 1 127 ? 4.244 -13.245 -7.716 1.00 79.31 127 ASP A C 1
ATOM 977 O O . ASP A 1 127 ? 3.916 -14.379 -7.356 1.00 79.31 127 ASP A O 1
ATOM 981 N N . GLY A 1 128 ? 3.415 -12.458 -8.409 1.00 80.50 128 GLY A N 1
ATOM 982 C CA . GLY A 1 128 ? 1.998 -12.743 -8.618 1.00 80.50 128 GLY A CA 1
ATOM 983 C C . GLY A 1 128 ? 1.200 -12.719 -7.311 1.00 80.50 128 GLY A C 1
ATOM 984 O O . GLY A 1 128 ? 1.641 -12.178 -6.295 1.00 80.50 128 GLY A O 1
ATOM 985 N N . ILE A 1 129 ? 0.004 -13.314 -7.328 1.00 85.31 129 ILE A N 1
ATOM 986 C CA . ILE A 1 129 ? -0.868 -13.379 -6.149 1.00 85.31 129 ILE A CA 1
ATOM 987 C C . ILE A 1 129 ? -0.333 -14.447 -5.188 1.00 85.31 129 ILE A C 1
ATOM 989 O O . ILE A 1 129 ? -0.602 -15.638 -5.345 1.00 85.31 129 ILE A O 1
ATOM 993 N N . LYS A 1 130 ? 0.416 -14.014 -4.173 1.00 85.81 130 LYS A N 1
ATOM 994 C CA . LYS A 1 130 ? 0.844 -14.851 -3.044 1.00 85.81 130 LYS A CA 1
ATOM 995 C C . LYS A 1 130 ? 0.265 -14.311 -1.747 1.00 85.81 130 LYS A C 1
ATOM 997 O O . LYS A 1 130 ? 0.325 -13.112 -1.488 1.00 85.81 130 LYS A O 1
ATOM 1002 N N . THR A 1 131 ? -0.241 -15.208 -0.905 1.00 83.00 131 THR A N 1
ATOM 1003 C CA . THR A 1 131 ? -0.782 -14.861 0.418 1.00 83.00 131 THR A CA 1
ATOM 1004 C C . THR A 1 131 ? 0.263 -14.239 1.338 1.00 83.00 131 THR A C 1
ATOM 1006 O O . THR A 1 131 ? -0.086 -13.407 2.165 1.00 83.00 131 THR A O 1
ATOM 1009 N N . ASP A 1 132 ? 1.538 -14.580 1.154 1.00 87.12 132 ASP A N 1
ATOM 1010 C CA . ASP A 1 132 ? 2.652 -14.067 1.965 1.00 87.12 132 ASP A CA 1
ATOM 1011 C C . ASP A 1 132 ? 2.901 -12.566 1.755 1.00 87.12 132 ASP A C 1
ATOM 1013 O O . ASP A 1 132 ? 3.500 -11.906 2.599 1.00 87.12 132 ASP A O 1
ATOM 1017 N N . ASN A 1 133 ? 2.403 -12.016 0.646 1.00 88.38 133 ASN A N 1
ATOM 1018 C CA . ASN A 1 133 ? 2.506 -10.598 0.309 1.00 88.38 133 ASN A CA 1
ATOM 1019 C C . ASN A 1 133 ? 1.280 -9.790 0.777 1.00 88.38 133 ASN A C 1
ATOM 1021 O O . ASN A 1 133 ? 1.172 -8.604 0.455 1.00 88.38 133 ASN A O 1
ATOM 1025 N N . LEU A 1 134 ? 0.344 -10.409 1.511 1.00 93.38 134 LEU A N 1
ATOM 1026 C CA . LEU A 1 134 ? -0.766 -9.706 2.151 1.00 93.38 134 LEU A CA 1
ATOM 1027 C C . LEU A 1 134 ? -0.299 -9.068 3.455 1.00 93.38 134 LEU A C 1
ATOM 1029 O O . LEU A 1 134 ? 0.157 -9.741 4.378 1.00 93.38 134 LEU A O 1
ATOM 1033 N N . ALA A 1 135 ? -0.466 -7.756 3.548 1.00 95.38 135 ALA A N 1
ATOM 1034 C CA . ALA A 1 135 ? -0.220 -7.029 4.775 1.00 95.38 135 ALA A CA 1
ATOM 1035 C C . ALA A 1 135 ? -1.461 -7.085 5.670 1.00 95.38 135 ALA A C 1
ATOM 1037 O O . ALA A 1 135 ? -2.582 -7.082 5.167 1.00 95.38 135 ALA A O 1
ATOM 1038 N N . SER A 1 136 ? -1.278 -7.111 6.990 1.00 97.06 136 SER A N 1
ATOM 1039 C CA . SER A 1 136 ? -2.384 -7.077 7.949 1.00 97.06 136 SER A CA 1
ATOM 1040 C C . SER A 1 136 ? -2.105 -6.106 9.089 1.00 97.06 136 SER A C 1
ATOM 1042 O O . SER A 1 136 ? -0.958 -5.934 9.504 1.00 97.06 136 SER A O 1
ATOM 1044 N N . SER A 1 137 ? -3.160 -5.478 9.599 1.00 98.19 137 SER A N 1
ATOM 1045 C CA . SER A 1 137 ? -3.119 -4.583 10.749 1.00 98.19 137 SER A CA 1
ATOM 1046 C C . SER A 1 137 ? -4.327 -4.782 11.659 1.00 98.19 137 SER A C 1
ATOM 1048 O O . SER A 1 137 ? -5.412 -5.154 11.222 1.00 98.19 137 SER A O 1
ATOM 1050 N N . VAL A 1 138 ? -4.139 -4.514 12.950 1.00 98.12 138 VAL A N 1
ATOM 1051 C CA . VAL A 1 138 ? -5.209 -4.454 13.953 1.00 98.12 138 VAL A CA 1
ATOM 1052 C C . VAL A 1 138 ? -5.085 -3.126 14.678 1.00 98.12 138 VAL A C 1
ATOM 1054 O O . VAL A 1 138 ? -3.973 -2.700 14.996 1.00 98.12 138 VAL A O 1
ATOM 1057 N N . GLY A 1 139 ? -6.204 -2.479 14.977 1.00 97.25 139 GLY A N 1
ATOM 1058 C CA . GLY A 1 139 ? -6.173 -1.229 15.719 1.00 97.25 139 GLY A CA 1
ATOM 1059 C C . GLY A 1 139 ? -7.512 -0.812 16.296 1.00 97.25 139 GLY A C 1
ATOM 1060 O O . GLY A 1 139 ? -8.496 -1.554 16.288 1.00 97.25 139 GLY A O 1
ATOM 1061 N N . VAL A 1 140 ? -7.516 0.404 16.837 1.00 95.94 140 VAL A N 1
ATOM 1062 C CA . VAL A 1 140 ? -8.687 1.047 17.430 1.00 95.94 140 VAL A CA 1
ATOM 1063 C C . VAL A 1 140 ? -8.947 2.369 16.719 1.00 95.94 140 VAL A C 1
ATOM 1065 O O . VAL A 1 140 ? -8.009 3.105 16.414 1.00 95.94 140 VAL A O 1
ATOM 1068 N N . GLY A 1 141 ? -10.210 2.668 16.440 1.00 93.81 141 GLY A N 1
ATOM 1069 C CA . GLY A 1 141 ? -10.646 3.912 15.816 1.00 93.81 141 GLY A CA 1
ATOM 1070 C C . GLY A 1 141 ? -11.649 4.648 16.695 1.00 93.81 141 GLY A C 1
ATOM 1071 O O . GLY A 1 141 ? -12.462 4.025 17.381 1.00 93.81 141 GLY A O 1
ATOM 1072 N N . LEU A 1 142 ? -11.586 5.977 16.657 1.00 93.00 142 LEU A N 1
ATOM 1073 C CA . LEU A 1 142 ? -12.536 6.876 17.300 1.00 93.00 142 LEU A CA 1
ATOM 1074 C C . LEU A 1 142 ? -12.951 7.940 16.286 1.00 93.00 142 LEU A C 1
ATOM 1076 O O . LEU A 1 142 ? -12.102 8.645 15.745 1.00 93.00 142 LEU A O 1
ATOM 1080 N N . THR A 1 143 ? -14.250 8.085 16.070 1.00 93.00 143 THR A N 1
ATOM 1081 C CA . THR A 1 143 ? -14.823 9.187 15.296 1.00 93.00 143 THR A CA 1
ATOM 1082 C C . THR A 1 143 ? -15.739 9.987 16.204 1.00 93.00 143 THR A C 1
ATOM 1084 O O . THR A 1 143 ? -16.569 9.405 16.903 1.00 93.00 143 THR A O 1
ATOM 1087 N N . TRP A 1 144 ? -15.594 11.312 16.195 1.00 92.12 144 TRP A N 1
ATOM 1088 C CA . TRP A 1 144 ? -16.493 12.220 16.895 1.00 92.12 144 TRP A CA 1
ATOM 1089 C C . TRP A 1 144 ? -17.095 13.228 15.922 1.00 92.12 144 TRP A C 1
ATOM 1091 O O . TRP A 1 144 ? -16.424 13.687 14.998 1.00 92.12 144 TRP A O 1
ATOM 1101 N N . ILE A 1 145 ? -18.367 13.559 16.124 1.00 89.44 145 ILE A N 1
ATOM 1102 C CA . ILE A 1 145 ? -19.026 14.647 15.398 1.00 89.44 145 ILE A CA 1
ATOM 1103 C C . ILE A 1 145 ? -18.782 15.935 16.188 1.00 89.44 145 ILE A C 1
ATOM 1105 O O . ILE A 1 145 ? -18.988 15.949 17.401 1.00 89.44 145 ILE A O 1
ATOM 1109 N N . THR A 1 146 ? -18.306 16.981 15.509 1.00 81.12 146 THR A N 1
ATOM 1110 C CA . THR A 1 146 ? -18.133 18.335 16.067 1.00 81.12 146 THR A CA 1
ATOM 1111 C C . THR A 1 146 ? -19.270 19.245 15.651 1.00 81.12 146 THR A C 1
ATOM 1113 O O . THR A 1 146 ? -19.662 19.138 14.466 1.00 81.12 146 THR A O 1
#

pLDDT: mean 91.02, std 5.2, range [78.19, 98.31]

InterPro domains:
  IPR000184 Bacterial surface antigen (D15) [PF01103] (2-146)

Secondary structure (DSSP, 8-state):
-EEEEEE----TT--S--GGG-B-B-STTSSTTSPTT-BS-EEPPP--B-TTS-B-TTS---TTSPPPPSS----B--BSEEEEEEEEEE---TT-S--TTEEEEEEEEEEEEE-SS--TTTEE----S-GGG-EEEEEEEEEE--

Foldseek 3Di:
DWKDKFADFDDDPGHTDPLVPADFADDDVFADPGDGRQAEKWWFFWFAAEPVRHTDAPDAHHPVRTDGDNVRDTGRSHARIWIKDKDKDWDDDPPDPDCVFKTKIKMKMKIGGAYPDDPPVTIPPRPGDDPVSMDMDIDMDMGGDD

Radius of gyration: 20.74 Å; chains: 1; bounding box: 58×33×60 Å

Organism: Pseudomonas aeruginosa (NCBI:txid287)